Protein AF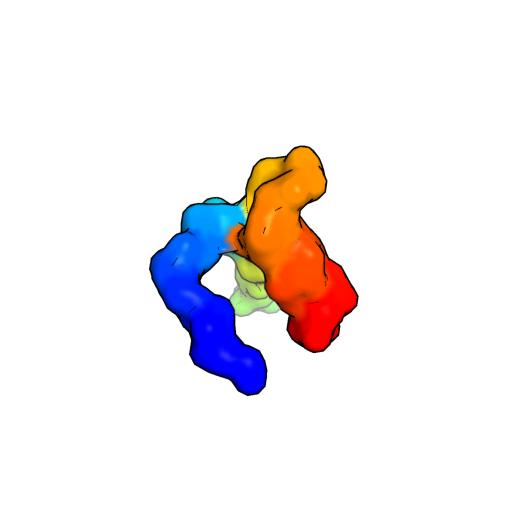-A0A7K2N2W3-F1 (afdb_monomer_lite)

Radius of gyration: 12.83 Å; chains: 1; bounding box: 21×15×38 Å

pLDDT: mean 82.99, std 11.09, range [48.88, 92.38]

Foldseek 3Di:
DCPDPAPKDWDWADDPPPRDIDIDIDHPPPDPNVVVVVVD

Sequence (40 aa):
PTLGELEIDRHTLSLPGSGFSLVMYTAEAGSPSAAALKSL

Structure (mmCIF, N/CA/C/O backbone):
data_AF-A0A7K2N2W3-F1
#
_entry.id   AF-A0A7K2N2W3-F1
#
loop_
_atom_site.group_PDB
_atom_site.id
_atom_site.type_symbol
_atom_site.label_atom_id
_atom_site.label_alt_id
_atom_site.label_comp_id
_atom_site.label_asym_id
_atom_site.label_entity_id
_atom_site.label_seq_id
_atom_site.pdbx_PDB_ins_code
_atom_site.Cartn_x
_atom_site.Cartn_y
_atom_site.Cartn_z
_atom_site.occupancy
_atom_site.B_iso_or_equiv
_atom_site.auth_seq_id
_atom_site.auth_comp_id
_atom_site.auth_asym_id
_atom_site.auth_atom_id
_atom_site.pdbx_PDB_model_num
ATOM 1 N N . PRO A 1 1 ? -2.686 -5.096 -17.699 1.00 50.16 1 PRO A N 1
ATOM 2 C CA . PRO A 1 1 ? -1.236 -5.204 -17.419 1.00 50.16 1 PRO A CA 1
ATOM 3 C C . PRO A 1 1 ? -0.947 -6.409 -16.512 1.00 50.16 1 PRO A C 1
ATOM 5 O O . PRO A 1 1 ? -1.191 -6.350 -15.314 1.00 50.16 1 PRO A O 1
ATOM 8 N N . THR A 1 2 ? -0.475 -7.516 -17.085 1.00 48.88 2 THR A N 1
ATOM 9 C CA . THR A 1 2 ? 0.175 -8.586 -16.316 1.00 48.88 2 THR A CA 1
ATOM 10 C C . THR A 1 2 ? 1.589 -8.124 -16.026 1.00 48.88 2 THR A C 1
ATOM 12 O O . THR A 1 2 ? 2.515 -8.366 -16.797 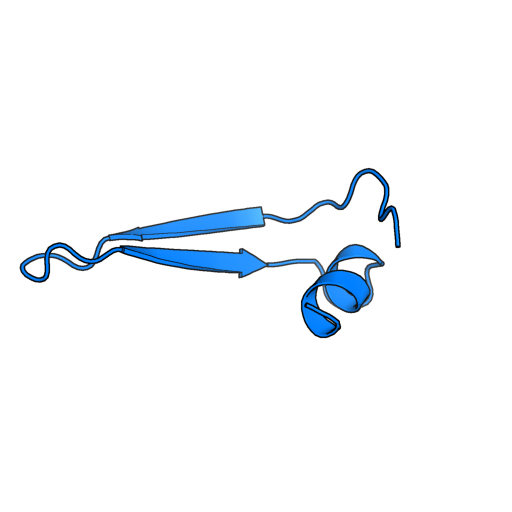1.00 48.88 2 THR A O 1
ATOM 15 N N . LEU A 1 3 ? 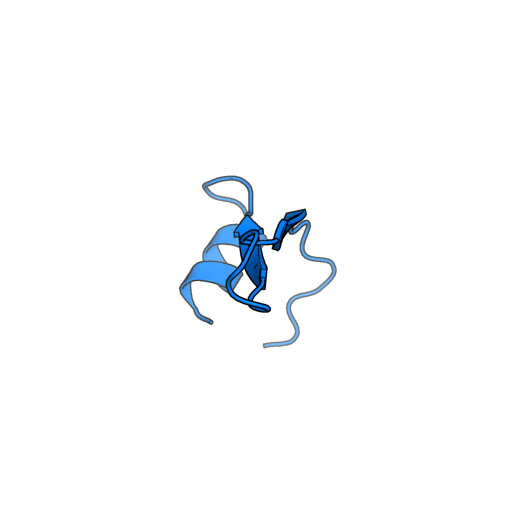1.725 -7.351 -14.955 1.00 56.69 3 LEU A N 1
ATOM 16 C CA . LEU A 1 3 ? 3.025 -7.147 -14.350 1.00 56.69 3 LEU A CA 1
ATOM 17 C C . LEU A 1 3 ? 3.503 -8.528 -13.903 1.00 56.69 3 LEU A C 1
ATOM 19 O O . LEU A 1 3 ? 2.739 -9.231 -13.250 1.00 56.69 3 LEU A O 1
ATOM 23 N N . GLY A 1 4 ? 4.672 -8.957 -14.382 1.00 64.25 4 GLY A N 1
ATOM 24 C CA . GLY A 1 4 ? 5.252 -10.261 -14.050 1.00 64.25 4 GLY A CA 1
ATOM 25 C C . GLY A 1 4 ? 5.580 -10.384 -12.557 1.00 64.25 4 GLY A C 1
ATOM 26 O O . GLY A 1 4 ? 4.897 -9.816 -11.710 1.00 64.25 4 GLY A O 1
ATOM 27 N N . GLU A 1 5 ? 6.648 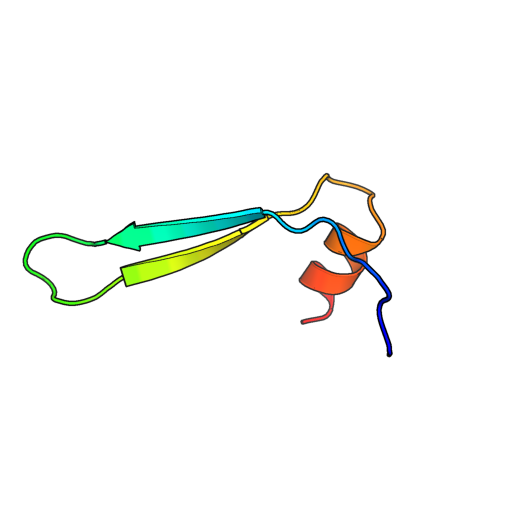-11.097 -12.203 1.00 64.88 5 GLU A N 1
ATOM 28 C CA . GLU A 1 5 ? 7.156 -11.043 -10.826 1.00 64.88 5 GLU A CA 1
ATOM 29 C C . GLU A 1 5 ? 7.676 -9.628 -10.535 1.00 64.88 5 GLU A C 1
ATOM 31 O O . GLU A 1 5 ? 8.742 -9.227 -10.996 1.00 64.88 5 GLU A O 1
ATOM 36 N N . LEU A 1 6 ? 6.871 -8.837 -9.824 1.00 73.44 6 LEU A N 1
ATOM 37 C CA . LEU A 1 6 ? 7.292 -7.562 -9.264 1.00 73.44 6 LEU A CA 1
ATOM 38 C C . LEU A 1 6 ? 7.862 -7.815 -7.877 1.00 73.44 6 LEU A C 1
ATOM 40 O O . LEU A 1 6 ? 7.155 -8.291 -6.988 1.00 73.44 6 LEU A O 1
ATOM 44 N N . GLU A 1 7 ? 9.111 -7.425 -7.675 1.00 77.06 7 GLU A N 1
ATOM 45 C CA . GLU A 1 7 ? 9.692 -7.339 -6.342 1.00 77.06 7 GLU A CA 1
ATOM 46 C C . GLU A 1 7 ? 9.063 -6.135 -5.627 1.00 77.06 7 GLU A C 1
ATOM 48 O O . GLU A 1 7 ? 9.361 -4.978 -5.936 1.00 77.06 7 GLU A O 1
ATOM 53 N N . ILE A 1 8 ? 8.096 -6.418 -4.752 1.00 82.25 8 ILE A N 1
ATOM 54 C CA . ILE A 1 8 ? 7.416 -5.444 -3.894 1.00 82.25 8 ILE A CA 1
ATOM 55 C C . ILE A 1 8 ? 7.504 -5.959 -2.465 1.00 82.25 8 ILE A C 1
ATOM 57 O O . ILE A 1 8 ? 7.028 -7.053 -2.156 1.00 82.25 8 ILE A O 1
ATOM 61 N N . ASP A 1 9 ? 8.025 -5.124 -1.577 1.00 86.00 9 ASP A N 1
ATOM 62 C CA . ASP A 1 9 ? 8.027 -5.412 -0.155 1.00 86.00 9 ASP A CA 1
ATOM 63 C C . ASP A 1 9 ? 6.704 -4.981 0.470 1.00 86.00 9 ASP A C 1
ATOM 65 O O . ASP A 1 9 ? 6.257 -3.835 0.339 1.00 86.00 9 ASP A O 1
ATOM 69 N N . ARG A 1 10 ? 6.077 -5.910 1.193 1.00 88.19 10 ARG A N 1
ATOM 70 C CA . ARG A 1 10 ? 4.862 -5.644 1.959 1.00 88.19 10 ARG A CA 1
ATOM 71 C C . ARG A 1 10 ? 5.201 -5.488 3.431 1.00 88.19 10 ARG A C 1
ATOM 73 O O . ARG A 1 10 ? 5.599 -6.438 4.099 1.00 88.19 10 ARG A O 1
ATOM 80 N N . HIS A 1 11 ? 4.894 -4.317 3.960 1.00 89.00 11 HIS A N 1
ATOM 81 C CA . HIS A 1 11 ? 5.034 -4.003 5.369 1.00 89.00 11 HIS A CA 1
ATOM 82 C C . HIS A 1 11 ? 3.652 -3.881 6.000 1.00 89.00 11 HIS A C 1
ATOM 84 O O . HIS A 1 11 ? 2.771 -3.215 5.462 1.00 89.00 11 HIS A O 1
ATOM 90 N N . THR A 1 12 ? 3.445 -4.529 7.144 1.00 91.69 12 THR A N 1
ATOM 91 C CA . THR A 1 12 ? 2.206 -4.388 7.919 1.00 91.69 12 THR A CA 1
ATOM 92 C C . THR A 1 12 ? 2.545 -3.808 9.280 1.00 91.69 12 THR A C 1
ATOM 94 O O . THR A 1 12 ? 3.281 -4.417 10.052 1.00 91.69 12 THR A O 1
ATOM 97 N N . LEU A 1 13 ? 2.005 -2.628 9.563 1.00 92.31 13 LEU A N 1
ATOM 98 C CA . LEU A 1 13 ? 2.146 -1.935 10.831 1.00 92.31 13 LEU A CA 1
ATOM 99 C C . LEU A 1 13 ? 0.795 -1.924 11.5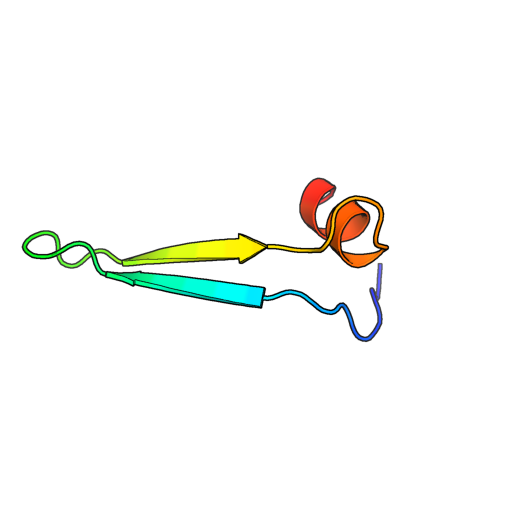44 1.00 92.31 13 LEU A C 1
ATOM 101 O O . LEU A 1 13 ? -0.139 -1.245 11.124 1.00 92.31 13 LEU A O 1
ATOM 105 N N . SER A 1 14 ? 0.687 -2.670 12.636 1.00 92.25 14 SER A N 1
ATOM 106 C CA . SER A 1 14 ? -0.515 -2.657 13.470 1.00 92.25 14 SER A CA 1
ATOM 107 C C . SER A 1 14 ? -0.530 -1.424 14.366 1.00 92.25 14 SER A C 1
ATOM 109 O O . SER A 1 14 ? 0.464 -1.122 15.026 1.00 92.25 14 SER A O 1
ATOM 111 N N . LEU A 1 15 ? -1.661 -0.719 14.401 1.00 89.31 15 LEU A N 1
ATOM 112 C CA . LEU A 1 15 ? -1.839 0.483 15.208 1.00 89.31 15 LEU A CA 1
ATOM 113 C C . LEU A 1 15 ? -2.498 0.102 16.546 1.00 89.31 15 LEU A C 1
ATOM 115 O O . LEU A 1 15 ? -3.702 -0.195 16.575 1.00 89.31 15 LEU A O 1
ATOM 119 N N . PRO A 1 16 ? -1.739 0.079 17.659 1.00 87.56 16 PRO A N 1
ATOM 120 C CA . PRO A 1 16 ? -2.235 -0.421 18.936 1.00 87.56 16 PRO A CA 1
ATOM 121 C C . PRO A 1 16 ? -3.436 0.393 19.434 1.00 87.56 16 PRO A C 1
ATOM 123 O O . PRO A 1 16 ? -3.496 1.608 19.271 1.00 87.56 16 PRO A O 1
ATOM 126 N N . GLY A 1 17 ? -4.415 -0.295 20.029 1.00 89.38 17 GLY A N 1
ATOM 127 C CA . GLY A 1 17 ? -5.626 0.319 20.592 1.00 89.38 17 GLY A CA 1
ATOM 128 C C . GLY A 1 17 ? -6.687 0.750 19.573 1.00 89.38 17 GLY A C 1
ATOM 129 O O . GLY A 1 17 ? -7.793 1.097 19.973 1.00 89.38 17 GLY A O 1
ATOM 130 N N . SER A 1 18 ? -6.388 0.694 18.273 1.00 85.69 18 SER A N 1
ATOM 131 C CA . SER A 1 18 ? -7.316 1.117 17.216 1.00 85.69 18 SER A CA 1
ATOM 132 C C . SER A 1 18 ? -8.012 -0.050 16.502 1.00 85.69 18 SER A C 1
ATOM 134 O O . SER A 1 18 ? -9.027 0.147 15.845 1.00 85.69 18 SER A O 1
ATOM 136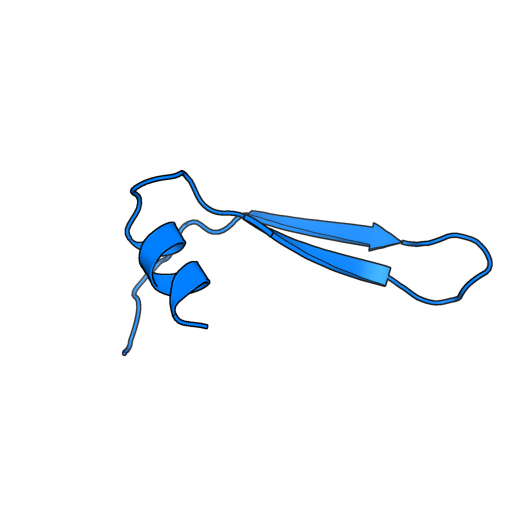 N N . GLY A 1 19 ? -7.462 -1.267 16.611 1.00 88.50 19 GLY A N 1
ATOM 137 C CA . GLY A 1 19 ? -7.912 -2.435 15.842 1.00 88.50 19 GLY A CA 1
ATOM 138 C C . GLY A 1 19 ? -7.585 -2.364 14.343 1.00 88.50 19 GLY A C 1
ATOM 139 O O . GLY A 1 19 ? -7.875 -3.310 13.616 1.00 88.50 19 GLY A O 1
ATOM 140 N N . PHE A 1 20 ? -6.965 -1.274 13.881 1.00 90.44 20 PHE A N 1
ATOM 141 C CA . PHE A 1 20 ? -6.555 -1.085 12.496 1.00 90.44 20 PHE A CA 1
ATOM 142 C C . PHE A 1 20 ? -5.091 -1.481 12.279 1.00 90.44 20 PHE A C 1
ATOM 144 O O . PHE A 1 20 ? -4.243 -1.375 13.171 1.00 90.44 20 PHE A O 1
ATOM 151 N N . SER A 1 21 ? -4.785 -1.872 11.044 1.00 91.88 21 SER A N 1
ATOM 152 C CA . SER A 1 21 ? -3.423 -2.115 10.575 1.00 91.88 21 SER A CA 1
ATOM 153 C C . SER A 1 21 ? -3.189 -1.341 9.286 1.00 91.88 21 SER A C 1
ATOM 155 O O . SER A 1 21 ? -3.997 -1.396 8.359 1.00 91.88 21 SER A O 1
ATOM 157 N N . LEU A 1 22 ? -2.069 -0.631 9.227 1.00 92.38 22 LEU A N 1
ATOM 158 C CA . LEU A 1 22 ? -1.577 0.007 8.020 1.00 92.38 22 LEU A CA 1
ATOM 159 C C . LEU A 1 22 ? -0.783 -1.021 7.214 1.00 92.38 22 LEU A C 1
ATOM 161 O O . LEU A 1 22 ? 0.153 -1.631 7.727 1.00 92.38 22 LEU A O 1
ATOM 165 N N . VAL A 1 23 ? -1.142 -1.198 5.948 1.00 91.44 23 VAL A N 1
ATOM 166 C CA . VAL A 1 23 ? -0.366 -2.007 5.007 1.00 91.44 23 VAL A CA 1
ATOM 167 C C . VAL A 1 23 ? 0.313 -1.060 4.029 1.00 91.44 23 VAL A C 1
ATOM 169 O O . VAL A 1 23 ? -0.354 -0.255 3.386 1.00 91.44 23 VAL A O 1
ATOM 172 N N . MET A 1 24 ? 1.634 -1.152 3.930 1.00 90.69 24 MET A N 1
ATOM 173 C CA . MET A 1 24 ? 2.442 -0.391 2.986 1.00 90.69 24 MET A CA 1
ATOM 174 C C . MET A 1 24 ? 3.068 -1.347 1.982 1.00 90.69 24 MET A C 1
ATOM 176 O O . MET A 1 24 ? 3.570 -2.410 2.348 1.00 90.69 24 MET A O 1
ATOM 180 N N . TYR A 1 25 ? 3.058 -0.935 0.725 1.00 88.62 25 TYR A N 1
ATOM 181 C CA . TYR A 1 25 ? 3.739 -1.618 -0.360 1.00 88.62 25 TYR A CA 1
ATOM 182 C C . TYR A 1 25 ? 4.857 -0.703 -0.832 1.00 88.62 25 TYR A C 1
ATOM 184 O O . TYR A 1 25 ? 4.614 0.474 -1.100 1.00 88.62 25 TYR A O 1
ATOM 192 N N . THR A 1 26 ? 6.078 -1.217 -0.883 1.00 89.06 26 THR A N 1
ATOM 193 C CA . THR A 1 26 ? 7.258 -0.458 -1.295 1.00 89.06 26 THR A CA 1
ATOM 194 C C . THR A 1 26 ? 7.977 -1.187 -2.411 1.00 89.06 26 THR A C 1
ATOM 196 O O . THR A 1 26 ? 7.988 -2.411 -2.463 1.00 89.06 26 THR A O 1
ATOM 199 N N . ALA A 1 27 ? 8.573 -0.422 -3.312 1.00 90.69 27 ALA A N 1
ATOM 200 C CA . ALA A 1 27 ? 9.366 -0.931 -4.416 1.00 90.69 27 ALA A CA 1
ATOM 201 C C . ALA A 1 27 ? 10.596 -0.042 -4.592 1.00 90.69 27 ALA A C 1
ATOM 203 O O . ALA A 1 27 ? 10.545 1.154 -4.285 1.00 90.69 27 ALA A O 1
ATOM 204 N N . GLU A 1 28 ? 11.681 -0.607 -5.117 1.00 88.12 28 GLU A N 1
ATOM 205 C CA . GLU A 1 28 ? 12.892 0.158 -5.402 1.00 88.12 28 GLU A CA 1
ATOM 206 C C . GLU A 1 28 ? 12.599 1.277 -6.410 1.00 88.12 28 GLU A C 1
ATOM 208 O O . GLU A 1 28 ? 11.963 1.061 -7.448 1.00 88.12 28 GLU A O 1
ATOM 213 N N . ALA A 1 29 ? 13.053 2.493 -6.111 1.00 86.69 29 ALA A N 1
ATOM 214 C CA . ALA A 1 29 ? 12.812 3.647 -6.964 1.00 86.69 29 ALA A CA 1
ATOM 215 C C . ALA A 1 29 ? 13.444 3.447 -8.353 1.00 86.69 29 ALA A C 1
ATOM 217 O O . ALA A 1 29 ? 14.638 3.214 -8.477 1.00 86.69 29 ALA A O 1
ATOM 218 N N . GLY A 1 30 ? 12.632 3.576 -9.405 1.00 84.88 30 GLY A N 1
ATOM 219 C CA . GLY A 1 30 ? 13.069 3.358 -10.789 1.00 84.88 30 GLY A CA 1
ATOM 220 C C . GLY A 1 30 ? 12.893 1.922 -11.292 1.00 84.88 30 GLY A C 1
ATOM 221 O O . GLY A 1 30 ? 13.039 1.691 -12.490 1.00 84.88 30 GLY A O 1
ATOM 222 N N . SER A 1 31 ? 12.506 0.980 -10.426 1.00 86.31 31 SER A N 1
ATOM 223 C CA . SER A 1 31 ? 12.160 -0.383 -10.839 1.00 86.31 31 SER A CA 1
ATOM 224 C C . SER A 1 31 ? 10.830 -0.444 -11.612 1.00 86.31 31 SER A C 1
ATOM 226 O O . SER A 1 31 ? 9.961 0.427 -11.446 1.00 86.31 31 SER A O 1
ATOM 228 N N . PRO A 1 32 ? 10.605 -1.512 -12.404 1.00 84.12 32 PRO A N 1
ATOM 229 C CA . PRO A 1 32 ? 9.290 -1.813 -12.968 1.00 84.12 32 PRO A CA 1
ATOM 230 C C . PRO A 1 32 ? 8.197 -1.897 -11.893 1.00 84.12 32 PRO A C 1
ATOM 232 O O . PRO A 1 32 ? 7.095 -1.396 -12.106 1.00 84.12 32 PRO A O 1
ATOM 235 N N . SER A 1 33 ? 8.521 -2.439 -10.713 1.00 86.31 33 SER A N 1
ATOM 236 C CA . SER A 1 33 ? 7.644 -2.489 -9.537 1.00 86.31 33 SER A CA 1
ATOM 237 C C . SER A 1 33 ? 7.225 -1.106 -9.048 1.00 86.31 33 SER A C 1
ATOM 239 O O . SER A 1 33 ? 6.058 -0.899 -8.731 1.00 86.31 33 SER A O 1
ATOM 241 N N . ALA A 1 34 ? 8.128 -0.122 -9.039 1.00 87.44 34 ALA A N 1
ATOM 242 C CA . ALA A 1 34 ? 7.781 1.245 -8.658 1.00 87.44 34 ALA A CA 1
ATOM 243 C C . ALA A 1 34 ? 6.900 1.939 -9.705 1.00 87.44 34 ALA A C 1
ATOM 245 O O . ALA A 1 34 ? 6.002 2.698 -9.340 1.00 87.44 34 ALA A O 1
ATOM 246 N N . ALA A 1 35 ? 7.120 1.680 -10.998 1.00 87.31 35 ALA A N 1
ATOM 247 C CA . ALA A 1 35 ? 6.232 2.171 -12.053 1.00 87.31 35 ALA A CA 1
ATOM 248 C C . ALA A 1 35 ? 4.826 1.556 -11.929 1.00 87.31 35 ALA A C 1
ATOM 250 O O . ALA A 1 35 ? 3.830 2.270 -12.025 1.00 87.31 35 ALA A O 1
ATOM 251 N N . ALA A 1 36 ? 4.762 0.259 -11.628 1.00 85.00 36 ALA A N 1
ATOM 252 C CA . ALA A 1 36 ? 3.529 -0.467 -11.356 1.00 85.00 36 ALA A CA 1
ATOM 253 C C . ALA A 1 36 ? 2.772 0.095 -10.153 1.00 85.00 36 ALA A C 1
ATOM 255 O O . ALA A 1 36 ? 1.589 0.407 -10.255 1.00 85.00 36 ALA A O 1
ATOM 256 N N . LEU A 1 37 ? 3.479 0.271 -9.034 1.00 84.31 37 LEU A N 1
ATOM 257 C CA . LEU A 1 37 ? 2.936 0.780 -7.781 1.00 84.31 37 LEU A CA 1
ATOM 258 C C . LEU A 1 37 ? 2.429 2.221 -7.924 1.00 84.31 37 LEU A C 1
ATOM 260 O O . LEU A 1 37 ? 1.441 2.583 -7.300 1.00 84.31 37 LEU A O 1
ATOM 264 N N . LYS A 1 38 ? 3.063 3.037 -8.775 1.00 84.31 38 LYS A N 1
ATOM 265 C CA . LYS A 1 38 ? 2.568 4.379 -9.125 1.00 84.31 38 LYS A CA 1
ATOM 266 C C . LYS A 1 38 ? 1.301 4.364 -9.980 1.00 84.31 38 LYS A C 1
ATOM 268 O O . LYS A 1 38 ? 0.601 5.368 -10.013 1.00 84.31 38 LYS A O 1
ATOM 273 N N . SER A 1 39 ? 1.056 3.281 -10.712 1.00 79.81 39 SER A N 1
ATOM 274 C CA . SER A 1 39 ? -0.103 3.131 -11.600 1.00 79.81 39 SER A CA 1
ATOM 275 C C . SER A 1 39 ? -1.290 2.401 -10.959 1.00 79.81 39 SER A C 1
ATOM 277 O O . SER A 1 39 ? -2.262 2.120 -11.660 1.00 79.81 39 SER A O 1
ATOM 279 N N . LEU A 1 40 ? -1.174 2.059 -9.672 1.00 72.38 40 LEU A N 1
ATOM 280 C CA . LEU A 1 40 ? -2.184 1.353 -8.882 1.00 72.38 40 LEU A CA 1
ATOM 281 C C . LEU A 1 40 ? -3.319 2.272 -8.413 1.00 72.38 40 LEU A C 1
ATOM 283 O O . LEU A 1 40 ? -3.049 3.465 -8.147 1.00 72.38 40 LEU A O 1
#

Secondary structure (DSSP, 8-state):
----S---EEEEEE-TTTS-EEEEEE--TTSHHHHHHHT-